Protein AF-A0A4Q3DGF8-F1 (afdb_monomer_lite)

Radius of gyration: 15.37 Å; chains: 1; bounding box: 40×30×40 Å

Structure (mmCIF, N/CA/C/O backbone):
data_AF-A0A4Q3DGF8-F1
#
_entry.id   AF-A0A4Q3DGF8-F1
#
loop_
_atom_site.group_PDB
_atom_site.id
_atom_site.type_symbol
_atom_site.label_atom_id
_atom_site.label_alt_id
_atom_site.label_comp_id
_atom_site.label_asym_id
_atom_site.label_entity_id
_atom_site.label_seq_id
_atom_site.pdbx_PDB_ins_code
_atom_site.Cartn_x
_atom_site.Cartn_y
_atom_site.Cartn_z
_atom_site.occupancy
_atom_site.B_iso_or_equiv
_atom_site.auth_seq_id
_atom_site.auth_comp_id
_atom_site.auth_asym_id
_atom_site.auth_atom_id
_atom_site.pdbx_PDB_model_num
ATOM 1 N N . MET A 1 1 ? 25.294 -10.073 -15.328 1.00 80.44 1 MET A N 1
ATOM 2 C CA . MET A 1 1 ? 25.029 -8.614 -15.398 1.00 80.44 1 MET A CA 1
ATOM 3 C C . MET A 1 1 ? 24.448 -8.166 -16.741 1.00 80.44 1 MET A C 1
ATOM 5 O O . MET A 1 1 ? 23.525 -7.366 -16.717 1.00 80.44 1 MET A O 1
ATOM 9 N N . TYR A 1 2 ? 24.895 -8.701 -17.889 1.00 92.81 2 TYR A N 1
ATOM 10 C CA . TYR A 1 2 ? 24.394 -8.299 -19.219 1.00 92.81 2 TYR A CA 1
ATOM 11 C C . TYR A 1 2 ? 22.862 -8.374 -19.386 1.00 92.81 2 TYR A C 1
ATOM 13 O O . TYR A 1 2 ? 22.256 -7.404 -19.823 1.00 92.81 2 TYR A O 1
ATOM 21 N N . ALA A 1 3 ? 22.220 -9.475 -18.975 1.00 93.81 3 ALA A N 1
ATOM 22 C CA . ALA A 1 3 ? 20.771 -9.650 -19.139 1.00 93.81 3 ALA A CA 1
ATOM 23 C C . ALA A 1 3 ? 19.927 -8.606 -18.378 1.00 93.81 3 ALA A C 1
ATOM 25 O O . ALA A 1 3 ? 18.954 -8.092 -18.921 1.00 93.81 3 ALA A O 1
ATOM 26 N N . ALA A 1 4 ? 20.318 -8.256 -17.147 1.00 91.81 4 ALA A N 1
ATOM 27 C CA . ALA A 1 4 ? 19.620 -7.246 -16.349 1.00 91.81 4 ALA A CA 1
ATOM 28 C C . ALA A 1 4 ? 19.783 -5.839 -16.945 1.00 91.81 4 ALA A C 1
ATOM 30 O O . ALA A 1 4 ? 18.804 -5.107 -17.049 1.00 91.81 4 ALA A O 1
ATOM 31 N N . LEU A 1 5 ? 20.996 -5.490 -17.395 1.00 94.88 5 LEU A N 1
ATOM 32 C CA . LEU A 1 5 ? 21.262 -4.208 -18.052 1.00 94.88 5 LEU A CA 1
ATOM 33 C C . LEU A 1 5 ? 20.492 -4.085 -19.372 1.00 94.88 5 LEU A C 1
ATOM 35 O O . LEU A 1 5 ? 19.851 -3.068 -19.610 1.00 94.88 5 LEU A O 1
ATOM 39 N N . LYS A 1 6 ? 20.508 -5.135 -20.200 1.00 95.31 6 LYS A N 1
ATOM 40 C CA . LYS A 1 6 ? 19.744 -5.180 -21.448 1.00 95.31 6 LYS A CA 1
ATOM 41 C C . LYS A 1 6 ? 18.243 -5.010 -21.186 1.00 95.31 6 LYS A C 1
ATOM 43 O O . LYS A 1 6 ? 17.631 -4.127 -21.771 1.00 95.31 6 LYS A O 1
ATOM 48 N N . SER A 1 7 ? 17.677 -5.784 -20.253 1.00 93.75 7 SER A N 1
ATOM 49 C CA . SER A 1 7 ? 16.253 -5.679 -19.903 1.00 93.75 7 SER A CA 1
ATOM 50 C C . SER A 1 7 ? 15.872 -4.303 -19.366 1.00 93.75 7 SER A C 1
ATOM 52 O O . SER A 1 7 ? 14.754 -3.869 -19.619 1.00 93.75 7 SER A O 1
ATOM 54 N N . TYR A 1 8 ? 16.757 -3.645 -18.615 1.00 92.44 8 TYR A N 1
ATOM 55 C CA . TYR A 1 8 ? 16.521 -2.291 -18.128 1.00 92.44 8 TYR A CA 1
ATOM 56 C C . TYR A 1 8 ? 16.494 -1.288 -19.285 1.00 92.44 8 TYR A C 1
ATOM 58 O O . TYR A 1 8 ? 15.528 -0.552 -19.414 1.00 92.44 8 TYR A O 1
ATOM 66 N N . LEU A 1 9 ? 17.504 -1.309 -20.163 1.00 95.81 9 LEU A N 1
ATOM 67 C CA . LEU A 1 9 ? 17.610 -0.374 -21.291 1.00 95.81 9 LEU A CA 1
ATOM 68 C C . LEU A 1 9 ? 16.493 -0.543 -22.333 1.00 95.81 9 LEU A C 1
ATOM 70 O O . LEU A 1 9 ? 16.113 0.426 -22.980 1.00 95.81 9 LEU A O 1
ATOM 74 N N . GLU A 1 10 ? 15.976 -1.760 -22.508 1.00 96.44 10 GLU A N 1
ATOM 75 C CA . GLU A 1 10 ? 14.866 -2.057 -23.426 1.00 96.44 10 GLU A CA 1
ATOM 76 C C . GLU A 1 10 ? 13.484 -1.773 -22.813 1.00 96.44 10 GLU A C 1
ATOM 78 O O . GLU A 1 10 ? 12.470 -1.869 -23.507 1.00 96.44 10 GLU A O 1
ATOM 83 N N . ARG A 1 11 ? 13.410 -1.456 -21.515 1.00 94.81 11 ARG A N 1
ATOM 84 C CA . ARG A 1 11 ? 12.139 -1.261 -20.819 1.00 94.81 11 ARG A CA 1
ATOM 85 C C . ARG A 1 11 ? 11.537 0.099 -21.143 1.00 94.81 11 ARG A C 1
ATOM 87 O O . ARG A 1 11 ? 12.196 1.132 -21.074 1.00 94.81 11 ARG A O 1
ATOM 94 N N . ASP A 1 12 ? 10.234 0.106 -21.393 1.00 97.38 12 ASP A N 1
ATOM 95 C CA . ASP A 1 12 ? 9.463 1.343 -21.402 1.00 97.38 12 ASP A CA 1
ATOM 96 C C . ASP A 1 12 ? 9.198 1.799 -19.961 1.00 97.38 12 ASP A C 1
ATOM 98 O O . ASP A 1 12 ? 8.234 1.386 -19.312 1.00 97.38 12 ASP A O 1
ATOM 102 N N . HIS A 1 13 ? 10.085 2.650 -19.452 1.00 95.25 13 HIS A N 1
ATOM 103 C CA . HIS A 1 13 ? 9.990 3.178 -18.093 1.00 95.25 13 HIS A CA 1
ATOM 104 C C . HIS A 1 13 ? 8.782 4.097 -17.877 1.00 95.25 13 HIS A C 1
ATOM 106 O O . HIS A 1 13 ? 8.306 4.214 -16.750 1.00 95.25 13 HIS A O 1
ATOM 112 N N . LYS A 1 14 ? 8.264 4.745 -18.931 1.00 96.81 14 LYS A N 1
ATOM 113 C CA . LYS A 1 14 ? 7.062 5.585 -18.810 1.00 96.81 14 LYS A CA 1
ATOM 114 C C . LYS A 1 14 ? 5.837 4.711 -18.603 1.00 96.81 14 LYS A C 1
ATOM 116 O O . LYS A 1 14 ? 5.066 4.951 -17.679 1.00 96.81 14 LYS A O 1
ATOM 121 N N . LYS A 1 15 ? 5.708 3.659 -19.410 1.00 97.38 15 LYS A N 1
ATOM 122 C CA . LYS A 1 15 ? 4.639 2.677 -19.248 1.00 97.38 15 LYS A CA 1
ATOM 123 C C . LYS A 1 15 ? 4.717 1.981 -17.888 1.00 97.38 15 LYS A C 1
ATOM 125 O O . LYS A 1 15 ? 3.703 1.850 -17.215 1.00 97.38 15 LYS A O 1
ATOM 130 N N . GLU A 1 16 ? 5.910 1.577 -17.455 1.00 96.12 16 GLU A N 1
ATOM 131 C CA . GLU A 1 16 ? 6.111 0.962 -16.136 1.00 96.12 16 GLU A CA 1
ATOM 132 C C . GLU A 1 16 ? 5.677 1.899 -14.993 1.00 96.12 16 GLU A C 1
ATOM 134 O O . GLU A 1 16 ? 4.984 1.477 -14.066 1.00 96.12 16 GLU A O 1
ATOM 139 N N . TRP A 1 17 ? 6.011 3.187 -15.091 1.00 97.06 17 TRP A N 1
ATOM 140 C CA . TRP A 1 17 ? 5.563 4.197 -14.137 1.00 97.06 17 TRP A CA 1
ATOM 141 C C . TRP A 1 17 ? 4.035 4.330 -14.095 1.00 97.06 17 TRP A C 1
ATOM 143 O O . TRP A 1 17 ? 3.436 4.321 -13.018 1.00 97.06 17 TRP A O 1
ATOM 153 N N . GLU A 1 18 ? 3.390 4.417 -15.260 1.00 97.88 18 GLU A N 1
ATOM 154 C CA . GLU A 1 18 ? 1.929 4.472 -15.370 1.00 97.88 18 GLU A CA 1
ATOM 155 C C . GLU A 1 18 ? 1.265 3.222 -14.781 1.00 97.88 18 GLU A C 1
ATOM 157 O O . GLU A 1 18 ? 0.270 3.337 -14.063 1.00 97.88 18 GLU A O 1
ATOM 162 N N . GLU A 1 19 ? 1.836 2.037 -15.009 1.00 97.94 19 GLU A N 1
ATOM 163 C CA . GLU A 1 19 ? 1.363 0.792 -14.403 1.00 97.94 19 GLU A CA 1
ATOM 164 C C . GLU A 1 19 ? 1.443 0.846 -12.874 1.00 97.94 19 GLU A C 1
ATOM 166 O O . GLU A 1 19 ? 0.494 0.449 -12.197 1.00 97.94 19 GLU A O 1
ATOM 171 N N . TRP A 1 20 ? 2.531 1.360 -12.296 1.00 98.12 20 TRP A N 1
ATOM 172 C CA . TRP A 1 20 ? 2.637 1.502 -10.842 1.00 98.12 20 TRP A CA 1
ATOM 173 C C . TRP A 1 20 ? 1.592 2.464 -10.269 1.00 98.12 20 TRP A C 1
ATOM 175 O O . TRP A 1 20 ? 0.956 2.144 -9.260 1.00 98.12 20 TRP A O 1
ATOM 185 N N . LEU A 1 21 ? 1.356 3.601 -10.928 1.00 98.06 21 LEU A N 1
ATOM 186 C CA . LEU A 1 21 ? 0.299 4.538 -10.535 1.00 98.06 21 LEU A CA 1
ATOM 187 C C . LEU A 1 21 ? -1.095 3.900 -10.631 1.00 98.06 21 LEU A C 1
ATOM 189 O O . LEU A 1 21 ? -1.926 4.088 -9.741 1.00 98.06 21 LEU A O 1
ATOM 193 N N . GLN A 1 22 ? -1.353 3.105 -11.673 1.00 98.25 22 GLN A N 1
ATOM 194 C CA . GLN A 1 22 ? -2.611 2.368 -11.815 1.00 98.25 22 GLN A CA 1
ATOM 195 C C . GLN A 1 22 ? -2.799 1.339 -10.696 1.00 98.25 22 GLN A C 1
ATOM 197 O O . GLN A 1 22 ? -3.888 1.263 -10.129 1.00 98.25 22 GLN A O 1
ATOM 202 N N . ARG A 1 23 ? -1.750 0.595 -10.319 1.00 98.56 23 ARG A N 1
ATOM 203 C CA . ARG A 1 23 ? -1.796 -0.345 -9.183 1.00 98.56 23 ARG A CA 1
ATOM 204 C C . ARG A 1 23 ? -2.162 0.373 -7.883 1.00 98.56 23 ARG A C 1
ATOM 206 O O . ARG A 1 23 ? -3.064 -0.077 -7.181 1.00 98.56 23 ARG A O 1
ATOM 213 N N . ALA A 1 24 ? -1.510 1.502 -7.589 1.00 98.50 24 ALA A N 1
ATOM 214 C CA . ALA A 1 24 ? -1.804 2.312 -6.406 1.00 98.50 24 ALA A CA 1
ATOM 215 C C . ALA A 1 24 ? -3.263 2.797 -6.402 1.00 98.50 24 ALA A C 1
ATOM 217 O O . ALA A 1 24 ? -3.965 2.633 -5.406 1.00 98.50 24 ALA A O 1
ATOM 218 N N . LYS A 1 25 ? -3.751 3.299 -7.544 1.00 98.38 25 LYS A N 1
ATOM 219 C CA . LYS A 1 25 ? -5.140 3.745 -7.711 1.00 98.38 25 LYS A CA 1
ATOM 220 C C . LYS A 1 25 ? -6.157 2.620 -7.501 1.00 98.38 25 LYS A C 1
ATOM 222 O O . LYS A 1 25 ? -7.166 2.842 -6.838 1.00 98.38 25 LYS A O 1
ATOM 227 N N . LEU A 1 26 ? -5.916 1.432 -8.058 1.00 98.50 26 LEU A N 1
ATOM 228 C CA . LEU A 1 26 ? -6.823 0.284 -7.927 1.00 98.50 26 LEU A CA 1
ATOM 229 C C . LEU A 1 26 ? -6.931 -0.189 -6.477 1.00 98.50 26 LEU A C 1
ATOM 231 O O . LEU A 1 26 ? -8.038 -0.402 -5.984 1.00 98.50 26 LEU A O 1
ATOM 235 N N . ILE A 1 27 ? -5.792 -0.305 -5.786 1.00 98.81 27 ILE A N 1
ATOM 236 C CA . ILE A 1 27 ? -5.768 -0.659 -4.364 1.00 98.81 27 ILE A CA 1
ATOM 237 C C . ILE A 1 27 ? -6.501 0.421 -3.561 1.00 98.81 27 ILE A C 1
ATOM 239 O O . ILE A 1 27 ? -7.430 0.096 -2.824 1.00 98.81 27 ILE A O 1
ATOM 243 N N . GLY A 1 28 ? -6.150 1.696 -3.753 1.00 98.75 28 GLY A N 1
ATOM 244 C CA . GLY A 1 28 ? -6.761 2.821 -3.042 1.00 98.75 28 GLY A CA 1
ATOM 245 C C . GLY A 1 28 ? -8.280 2.864 -3.180 1.00 98.75 28 GLY A C 1
ATOM 246 O O . GLY A 1 28 ? -8.987 2.871 -2.175 1.00 98.75 28 GLY A O 1
ATOM 247 N N . ALA A 1 29 ? -8.790 2.744 -4.409 1.00 98.69 29 ALA A N 1
ATOM 248 C CA . ALA A 1 29 ? -10.226 2.748 -4.684 1.00 98.69 29 ALA A CA 1
ATOM 249 C C . ALA A 1 29 ? -10.987 1.629 -3.951 1.00 98.69 29 ALA A C 1
ATOM 251 O O . ALA A 1 29 ? -12.122 1.832 -3.523 1.00 98.69 29 ALA A O 1
ATOM 252 N N . GLN A 1 30 ? -10.385 0.446 -3.780 1.00 98.62 30 GLN A N 1
ATOM 253 C CA . GLN A 1 30 ? -11.008 -0.625 -2.999 1.00 98.62 30 GLN A CA 1
ATOM 254 C C . GLN A 1 30 ? -10.969 -0.335 -1.496 1.00 98.62 30 GLN A C 1
ATOM 256 O O . GLN A 1 30 ? -11.959 -0.587 -0.803 1.00 98.62 30 GLN A O 1
ATOM 261 N N . LEU A 1 31 ? -9.857 0.193 -0.980 1.00 98.69 31 LEU A N 1
ATOM 262 C CA . LEU A 1 31 ? -9.699 0.478 0.448 1.00 98.69 31 LEU A CA 1
ATOM 263 C C . LEU A 1 31 ? -10.606 1.619 0.919 1.00 98.69 31 LEU A C 1
ATOM 265 O O . LEU A 1 31 ? -11.187 1.522 1.996 1.00 98.69 31 LEU A O 1
ATOM 269 N N . GLU A 1 32 ? -10.818 2.637 0.087 1.00 98.56 32 GLU A N 1
ATOM 270 C CA . GLU A 1 32 ? -11.689 3.789 0.375 1.00 98.56 32 GLU A CA 1
ATOM 271 C C . GLU A 1 32 ? -13.181 3.432 0.475 1.00 98.56 32 GLU A C 1
ATOM 273 O O . GLU A 1 32 ? -13.996 4.244 0.906 1.00 98.56 32 GLU A O 1
ATOM 278 N N . THR A 1 33 ? -13.561 2.192 0.148 1.00 98.25 33 THR A N 1
ATOM 279 C CA . THR A 1 33 ? -14.910 1.679 0.443 1.00 98.25 33 THR A CA 1
ATOM 280 C C . THR A 1 33 ? -15.124 1.349 1.926 1.00 98.25 33 THR A C 1
ATOM 282 O 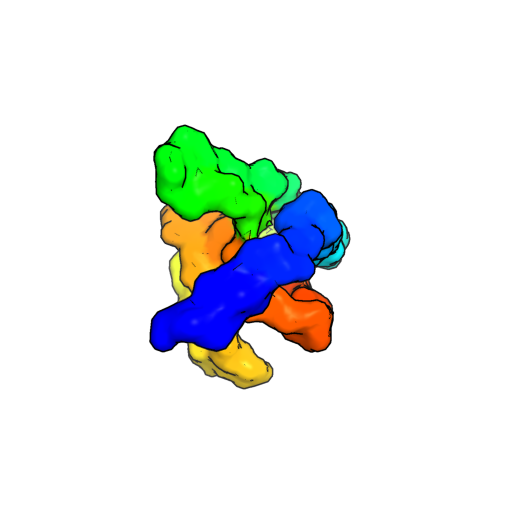O . THR A 1 33 ? -16.260 1.128 2.346 1.00 98.25 33 THR A O 1
ATOM 285 N N . VAL A 1 34 ? -14.056 1.293 2.729 1.00 98.00 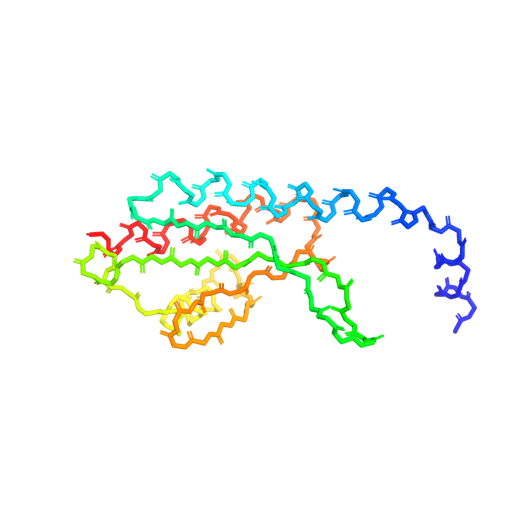34 VAL A N 1
ATOM 286 C CA . VAL A 1 34 ? -14.124 1.124 4.187 1.00 98.00 34 VAL A CA 1
ATOM 287 C C . VAL A 1 34 ? -14.269 2.493 4.848 1.00 98.00 34 VAL A C 1
ATOM 289 O O . VAL A 1 34 ? -13.562 3.442 4.512 1.00 98.00 34 VAL A O 1
ATOM 292 N N . GLN A 1 35 ? -15.184 2.607 5.812 1.00 93.19 35 GLN A N 1
ATOM 293 C CA . GLN A 1 35 ? -15.488 3.887 6.449 1.00 93.19 35 GLN A CA 1
ATOM 294 C C . GLN A 1 35 ? -14.229 4.529 7.059 1.00 93.19 35 GLN A C 1
ATOM 296 O O . GLN A 1 35 ? -13.467 3.879 7.768 1.00 93.19 35 GLN A O 1
ATOM 301 N N . THR A 1 36 ? -14.046 5.831 6.814 1.00 97.94 36 THR A N 1
ATOM 302 C CA . THR A 1 36 ? -12.914 6.673 7.262 1.00 97.94 36 THR A CA 1
ATOM 303 C C . THR A 1 36 ? -11.553 6.402 6.623 1.00 97.94 36 THR A C 1
ATOM 305 O O . THR A 1 36 ? -10.648 7.215 6.821 1.00 97.94 36 THR A O 1
ATOM 308 N N . VAL A 1 37 ? -11.400 5.330 5.840 1.00 98.62 37 VAL A N 1
ATOM 309 C CA . VAL A 1 37 ? -10.144 5.048 5.138 1.00 98.62 37 VAL A CA 1
ATOM 310 C C . VAL A 1 37 ? -9.922 6.081 4.036 1.00 98.62 37 VAL A C 1
ATOM 312 O O . VAL A 1 37 ? -10.817 6.361 3.241 1.00 98.62 37 VAL A O 1
ATOM 315 N N . LYS A 1 38 ? -8.716 6.647 3.996 1.00 98.69 38 LYS A N 1
ATOM 316 C CA . LYS A 1 38 ? -8.235 7.540 2.938 1.00 98.69 38 LYS A CA 1
ATOM 317 C C . LYS A 1 38 ? -6.908 7.031 2.410 1.00 98.69 38 LYS A C 1
ATOM 319 O O . LYS A 1 38 ? -6.084 6.548 3.194 1.00 98.69 38 LYS A O 1
ATOM 324 N N . THR A 1 39 ? -6.694 7.183 1.108 1.00 98.69 39 THR A N 1
ATOM 325 C CA . THR A 1 39 ? -5.436 6.795 0.479 1.00 98.69 39 THR A CA 1
ATOM 326 C C . THR A 1 39 ? -4.794 7.936 -0.293 1.00 98.69 39 THR A C 1
ATOM 328 O O . THR A 1 39 ? -5.470 8.817 -0.817 1.00 98.69 39 THR A O 1
ATOM 331 N N . GLU A 1 40 ? -3.465 7.939 -0.338 1.00 98.31 40 GLU A N 1
ATOM 332 C CA . GLU A 1 40 ? -2.686 8.924 -1.083 1.00 98.31 40 GLU A CA 1
ATOM 333 C C . GLU A 1 40 ? -1.486 8.242 -1.739 1.00 98.31 40 GLU A C 1
ATOM 335 O O . GLU A 1 40 ? -0.799 7.425 -1.123 1.00 98.31 40 GLU A O 1
ATOM 340 N N . THR A 1 41 ? -1.227 8.558 -3.009 1.00 98.00 41 THR A N 1
ATOM 341 C CA . THR A 1 41 ? 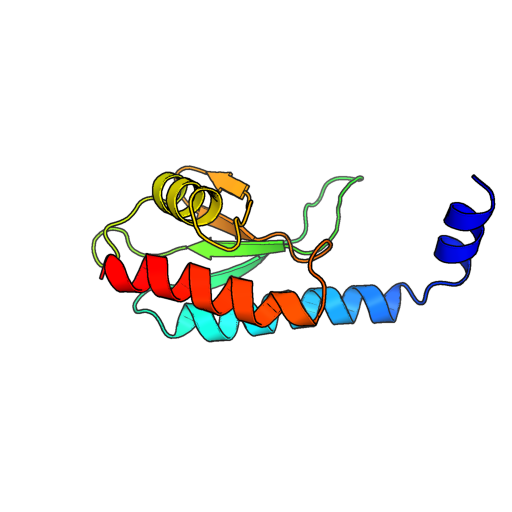-0.001 8.089 -3.663 1.00 98.00 41 THR A CA 1
ATOM 342 C C . THR A 1 41 ? 1.173 8.918 -3.162 1.00 98.00 41 THR A C 1
ATOM 344 O O . THR A 1 41 ? 1.197 10.132 -3.339 1.00 98.00 41 THR A O 1
ATOM 347 N N . HIS A 1 42 ? 2.160 8.253 -2.575 1.00 96.12 42 HIS A N 1
ATOM 348 C CA . HIS A 1 42 ? 3.361 8.874 -2.040 1.00 96.12 42 HIS A CA 1
ATOM 349 C C . HIS A 1 42 ? 4.582 8.514 -2.890 1.00 96.12 42 HIS A C 1
ATOM 351 O O . HIS A 1 42 ? 4.827 7.337 -3.170 1.00 96.12 42 HIS A O 1
ATOM 357 N N . ILE A 1 43 ? 5.355 9.530 -3.272 1.00 95.69 43 ILE A N 1
ATOM 358 C CA . ILE A 1 43 ? 6.643 9.394 -3.958 1.00 95.69 43 ILE A CA 1
ATOM 359 C C . ILE A 1 43 ? 7.715 9.902 -2.994 1.00 95.69 43 ILE A C 1
ATOM 361 O O . ILE A 1 43 ? 7.632 11.042 -2.532 1.00 95.69 43 ILE A O 1
ATOM 365 N N . ASP A 1 44 ? 8.702 9.059 -2.687 1.00 89.44 44 ASP A N 1
ATOM 366 C CA . ASP A 1 44 ? 9.818 9.446 -1.822 1.00 89.44 44 ASP A CA 1
ATOM 367 C C . ASP A 1 44 ? 10.646 10.560 -2.503 1.00 89.44 44 ASP A C 1
ATOM 369 O O . ASP A 1 44 ? 10.992 10.420 -3.681 1.00 89.44 44 ASP A O 1
ATOM 373 N N . PRO A 1 45 ? 10.948 11.679 -1.813 1.00 88.75 45 PRO A N 1
ATOM 374 C CA . PRO A 1 45 ? 11.713 12.790 -2.386 1.00 88.75 45 PRO A CA 1
ATOM 375 C C . PRO A 1 45 ? 13.219 12.501 -2.508 1.00 88.75 45 PRO A C 1
ATOM 377 O O . PRO A 1 45 ? 13.961 13.332 -3.036 1.00 88.75 45 PRO A O 1
ATOM 380 N N . GLY A 1 46 ? 13.698 11.379 -1.969 1.00 84.88 46 GLY A N 1
ATOM 381 C CA . GLY A 1 46 ? 15.101 10.999 -1.969 1.00 84.88 46 GLY A CA 1
ATOM 382 C C . GLY A 1 46 ? 15.661 10.722 -3.370 1.00 84.88 46 GLY A C 1
ATOM 383 O O . GLY A 1 46 ? 14.933 10.381 -4.301 1.00 84.88 46 GLY A O 1
ATOM 384 N N . PRO A 1 47 ? 16.994 10.805 -3.543 1.00 83.50 47 PRO A N 1
ATOM 385 C CA . PRO A 1 47 ? 17.646 10.527 -4.826 1.00 83.50 47 PRO A CA 1
ATOM 386 C C . PRO A 1 47 ? 17.591 9.042 -5.225 1.00 83.50 47 PRO A C 1
ATOM 388 O O . PRO A 1 47 ? 17.950 8.686 -6.346 1.00 83.50 47 PRO A O 1
ATOM 391 N N . ALA A 1 48 ? 17.172 8.170 -4.307 1.00 82.31 48 ALA A N 1
ATOM 392 C CA . ALA A 1 48 ? 16.978 6.745 -4.510 1.00 82.31 48 ALA A CA 1
ATOM 393 C C . ALA A 1 48 ? 15.566 6.363 -4.064 1.00 82.31 48 ALA A C 1
ATOM 395 O O . ALA A 1 48 ? 15.019 6.970 -3.149 1.00 82.31 48 ALA A O 1
ATOM 396 N N . ASN A 1 49 ? 15.004 5.327 -4.686 1.00 83.62 49 ASN A N 1
ATOM 397 C CA . ASN A 1 49 ? 13.652 4.842 -4.404 1.00 83.62 49 ASN A CA 1
ATOM 398 C C . ASN A 1 49 ? 12.530 5.875 -4.625 1.00 83.62 49 ASN A C 1
ATOM 400 O O . ASN A 1 49 ? 11.463 5.754 -4.029 1.00 83.62 49 ASN A O 1
ATOM 404 N N . ALA A 1 50 ? 12.734 6.839 -5.531 1.00 91.19 50 ALA A N 1
ATOM 405 C CA . ALA A 1 50 ? 11.721 7.801 -5.974 1.00 91.19 50 ALA A CA 1
ATOM 406 C C . ALA A 1 50 ? 10.654 7.148 -6.883 1.00 91.19 50 ALA A C 1
ATOM 408 O O . ALA A 1 50 ? 10.406 7.583 -8.006 1.00 91.19 50 ALA A O 1
ATOM 409 N N . PHE A 1 51 ? 10.055 6.053 -6.420 1.00 92.44 51 PHE A N 1
ATOM 410 C CA . PHE A 1 51 ? 8.960 5.338 -7.066 1.00 92.44 51 PHE A CA 1
ATOM 411 C C . PHE A 1 51 ? 7.686 5.447 -6.220 1.00 92.44 51 PHE A C 1
ATOM 413 O O . PHE A 1 51 ? 7.760 5.695 -5.014 1.00 92.44 51 PHE A O 1
ATOM 420 N N . PRO A 1 52 ? 6.499 5.283 -6.825 1.00 96.31 52 PRO A N 1
ATOM 421 C CA . PRO A 1 52 ? 5.246 5.435 -6.106 1.00 96.31 52 PRO A CA 1
ATOM 422 C C . PRO A 1 52 ? 5.018 4.305 -5.094 1.00 96.31 52 PRO A C 1
ATOM 424 O O . PRO A 1 52 ? 5.355 3.137 -5.305 1.00 96.31 52 PRO A O 1
ATOM 427 N N . SER A 1 53 ? 4.362 4.676 -4.006 1.00 97.06 53 SER A N 1
ATOM 428 C CA . SER A 1 53 ? 3.771 3.810 -2.990 1.00 97.06 53 SER A CA 1
ATOM 429 C C . SER A 1 53 ? 2.389 4.353 -2.621 1.00 97.06 53 SER A C 1
ATOM 431 O O . SER A 1 53 ? 2.041 5.469 -3.008 1.00 97.06 53 SER A O 1
ATOM 433 N N . LEU A 1 54 ? 1.583 3.576 -1.902 1.00 98.56 54 LEU A N 1
ATOM 434 C CA . LEU A 1 54 ? 0.265 4.010 -1.444 1.00 98.56 54 LEU A CA 1
ATOM 435 C C . LEU A 1 54 ? 0.251 4.136 0.078 1.00 98.56 54 LEU A C 1
ATOM 437 O O . LEU A 1 54 ? 0.345 3.131 0.782 1.00 98.56 54 LEU A O 1
ATOM 441 N N . ASP A 1 55 ? 0.101 5.356 0.577 1.00 98.56 55 ASP A N 1
ATOM 442 C CA . ASP A 1 55 ? -0.181 5.610 1.983 1.00 98.56 55 ASP A CA 1
ATOM 443 C C . ASP A 1 55 ? -1.670 5.401 2.265 1.00 98.56 55 ASP A C 1
ATOM 445 O O . ASP A 1 55 ? -2.533 5.829 1.500 1.00 98.56 55 ASP A O 1
ATOM 449 N N . VAL A 1 56 ? -1.969 4.744 3.382 1.00 98.75 56 VAL A N 1
ATOM 450 C CA . VAL A 1 56 ? -3.325 4.429 3.834 1.00 98.75 56 VAL A CA 1
ATOM 451 C C . VAL A 1 56 ? -3.464 4.862 5.288 1.00 98.75 56 VAL A C 1
ATOM 453 O O . VAL A 1 56 ? -2.687 4.443 6.154 1.00 98.75 56 VAL A O 1
ATOM 456 N N . VAL A 1 57 ? -4.468 5.694 5.556 1.00 98.69 57 VAL A N 1
ATOM 457 C CA . VAL A 1 57 ? -4.785 6.228 6.887 1.00 98.69 57 VAL A CA 1
ATOM 458 C C . VAL A 1 57 ? -6.268 6.065 7.189 1.00 98.69 57 VAL A C 1
ATOM 460 O O . VAL A 1 57 ? -7.095 6.045 6.279 1.00 98.69 57 VAL A O 1
ATOM 463 N N . TRP A 1 58 ? -6.613 5.951 8.468 1.00 98.50 58 TRP A N 1
ATOM 464 C CA . TRP A 1 58 ? -7.994 5.824 8.932 1.00 98.50 58 TRP A CA 1
ATOM 465 C C . TRP A 1 58 ? -8.160 6.379 10.345 1.00 98.50 58 TRP A C 1
ATOM 467 O O . TRP A 1 58 ? -7.181 6.633 11.049 1.00 98.50 58 TRP A O 1
ATOM 477 N N . ASP A 1 59 ? -9.409 6.579 10.761 1.00 98.00 59 ASP A N 1
ATOM 478 C CA . ASP A 1 59 ? -9.740 7.003 12.119 1.00 98.00 59 ASP A CA 1
ATOM 479 C C . ASP A 1 59 ? -9.759 5.788 13.060 1.00 98.00 59 ASP A C 1
ATOM 481 O O . ASP A 1 59 ? -10.620 4.915 12.947 1.00 98.00 59 ASP A O 1
ATOM 485 N N . PHE A 1 60 ? -8.837 5.740 14.025 1.00 96.56 60 PHE A N 1
ATOM 486 C CA . PHE A 1 60 ? -8.728 4.632 14.986 1.00 96.56 60 PHE A CA 1
ATOM 487 C C . PHE A 1 60 ? -9.924 4.509 15.941 1.00 96.56 60 PHE A C 1
ATOM 489 O O . PHE A 1 60 ? -10.102 3.465 16.566 1.00 96.56 60 PHE A O 1
ATOM 496 N N . SER A 1 61 ? -10.763 5.543 16.059 1.00 96.69 61 SER A N 1
ATOM 497 C CA . SER A 1 61 ? -12.019 5.453 16.811 1.00 96.69 61 SER A CA 1
ATOM 498 C C . SER A 1 61 ? -13.106 4.678 16.056 1.00 96.69 61 SER A C 1
ATOM 500 O O . SER A 1 61 ? -14.029 4.151 16.685 1.00 96.69 61 SER A O 1
ATOM 502 N N . LYS A 1 62 ? -12.994 4.601 14.722 1.00 97.62 62 LYS A N 1
ATOM 503 C CA . LYS A 1 62 ? -13.938 3.920 13.823 1.00 97.62 62 LYS A CA 1
ATOM 504 C C . LYS A 1 62 ? -13.417 2.585 13.318 1.00 97.62 62 LYS A C 1
ATOM 506 O O . LYS A 1 62 ? -14.199 1.662 13.205 1.00 97.62 62 LYS A O 1
ATOM 511 N N . VAL A 1 63 ? -12.123 2.484 13.039 1.00 97.88 63 VAL A N 1
ATOM 512 C CA . VAL A 1 63 ? -11.460 1.252 12.601 1.00 97.88 63 VAL A CA 1
ATOM 513 C C . VAL A 1 63 ? -10.378 0.931 13.633 1.00 97.88 63 VAL A C 1
ATOM 515 O O . VAL A 1 63 ? -9.280 1.489 13.614 1.00 97.88 63 VAL A O 1
ATOM 518 N N . LYS A 1 64 ? -10.728 0.078 14.598 1.00 97.44 64 LYS A N 1
ATOM 519 C CA . LYS A 1 64 ? -10.022 -0.158 15.871 1.00 97.44 64 LYS A CA 1
ATOM 520 C C . LYS A 1 64 ? -8.846 -1.127 15.736 1.00 97.44 64 LYS A C 1
ATOM 522 O O . LYS A 1 64 ? -8.704 -2.064 16.518 1.00 97.44 64 LYS A O 1
ATOM 527 N N . ILE A 1 65 ? -8.001 -0.894 14.741 1.00 97.88 65 ILE A N 1
ATOM 528 C CA . ILE A 1 65 ? -6.759 -1.635 14.519 1.00 97.88 65 ILE A CA 1
ATOM 529 C C . ILE A 1 65 ? -5.639 -0.656 14.188 1.00 97.88 65 ILE A C 1
ATOM 531 O O . ILE A 1 65 ? -5.840 0.307 13.442 1.00 97.88 65 ILE A O 1
ATOM 535 N N . LYS A 1 66 ? -4.451 -0.883 14.749 1.00 97.94 66 LYS A N 1
ATOM 536 C CA . LYS A 1 66 ? -3.260 -0.083 14.453 1.00 97.94 66 LYS A CA 1
ATOM 537 C C . LYS A 1 66 ? -2.564 -0.596 13.189 1.00 97.94 66 LYS A C 1
ATOM 539 O O . LYS A 1 66 ? -2.600 -1.797 12.914 1.00 97.94 66 LYS A O 1
ATOM 544 N N . PRO A 1 67 ? -1.824 0.254 12.456 1.00 98.31 67 PRO A N 1
ATOM 545 C CA . PRO A 1 67 ? -1.099 -0.181 11.262 1.00 98.31 67 PRO A CA 1
ATOM 546 C C . PRO A 1 67 ? -0.145 -1.362 11.499 1.00 98.31 67 PRO A C 1
ATOM 548 O O . PRO A 1 67 ? -0.057 -2.255 10.663 1.00 98.31 67 PRO A O 1
ATOM 551 N N . GLN A 1 68 ? 0.524 -1.423 12.654 1.00 98.00 68 GLN A N 1
ATOM 552 C CA . GLN A 1 68 ? 1.410 -2.541 13.008 1.00 98.00 68 GLN A CA 1
ATOM 553 C C . GLN A 1 68 ? 0.667 -3.884 13.127 1.00 98.00 68 GLN A C 1
ATOM 555 O O . GLN A 1 68 ? 1.196 -4.925 12.740 1.00 98.00 68 GLN A O 1
ATOM 560 N N . GLU A 1 69 ? -0.570 -3.864 13.623 1.00 98.19 69 GLU A N 1
ATOM 561 C CA . GLU A 1 69 ? -1.413 -5.057 13.743 1.00 98.19 69 GLU A CA 1
ATOM 562 C C . GLU A 1 69 ? -1.913 -5.508 12.368 1.00 98.19 69 GLU A C 1
ATOM 564 O O . GLU A 1 69 ? -1.912 -6.704 12.075 1.00 98.19 69 GLU A O 1
ATOM 569 N N . VAL A 1 70 ? -2.238 -4.555 11.483 1.00 98.44 70 VAL A N 1
ATOM 570 C CA . VAL A 1 70 ? -2.532 -4.847 10.072 1.00 98.44 70 VAL A CA 1
ATOM 571 C C . VAL A 1 70 ? -1.332 -5.531 9.413 1.00 98.44 70 VAL A C 1
ATOM 573 O O . VAL A 1 70 ? -1.488 -6.592 8.816 1.00 98.44 70 VAL A O 1
ATOM 576 N N . LEU A 1 71 ? -0.119 -4.988 9.569 1.00 98.56 71 LEU A N 1
ATOM 577 C CA . LEU A 1 71 ? 1.106 -5.584 9.022 1.00 98.56 71 LEU A CA 1
ATOM 578 C C . LEU A 1 71 ? 1.333 -7.018 9.518 1.00 98.56 71 LEU A C 1
ATOM 580 O O . LEU A 1 71 ? 1.664 -7.901 8.724 1.00 98.56 71 LEU A O 1
ATOM 584 N N . ALA A 1 72 ? 1.122 -7.272 10.811 1.00 98.44 72 ALA A N 1
ATOM 585 C CA . ALA A 1 72 ? 1.223 -8.613 11.375 1.00 98.44 72 ALA A CA 1
ATOM 586 C C . ALA A 1 72 ? 0.164 -9.565 10.790 1.00 98.44 72 ALA A C 1
ATOM 588 O O . ALA A 1 72 ? 0.493 -10.687 10.398 1.00 98.44 72 ALA A O 1
ATOM 589 N N . ALA A 1 73 ? -1.090 -9.117 10.671 1.00 98.38 73 ALA A N 1
ATOM 590 C CA . ALA A 1 73 ? -2.184 -9.905 10.103 1.00 98.38 73 ALA A CA 1
ATOM 591 C C . ALA A 1 73 ? -1.973 -10.239 8.615 1.00 98.38 73 ALA A C 1
ATOM 593 O O . ALA A 1 73 ? -2.301 -11.341 8.171 1.00 98.38 73 ALA A O 1
ATOM 594 N N . LEU A 1 74 ? -1.400 -9.308 7.845 1.00 98.50 74 LEU A N 1
ATOM 595 C CA . LEU A 1 74 ? -1.023 -9.516 6.446 1.00 98.50 74 LEU A CA 1
ATOM 596 C C . LEU A 1 74 ? 0.124 -10.524 6.316 1.00 98.50 74 LEU A C 1
ATOM 598 O O . LEU A 1 74 ? 0.038 -11.459 5.518 1.00 98.50 74 LEU A O 1
ATOM 602 N N . LYS A 1 75 ? 1.168 -10.382 7.141 1.00 98.50 75 LYS A N 1
ATOM 603 C CA . LYS A 1 75 ? 2.335 -11.271 7.124 1.00 98.50 75 LYS A CA 1
ATOM 604 C C . LYS A 1 75 ? 1.972 -12.703 7.517 1.00 98.50 75 LYS A C 1
ATOM 606 O O . LYS A 1 75 ? 2.476 -13.643 6.908 1.00 98.50 75 LYS A O 1
ATOM 611 N N . ASN A 1 76 ? 1.089 -12.870 8.497 1.00 98.19 76 ASN A N 1
ATOM 612 C CA . ASN A 1 76 ? 0.647 -14.180 8.983 1.00 98.19 76 ASN A CA 1
ATOM 613 C C . ASN A 1 76 ? -0.515 -14.773 8.163 1.00 98.19 76 ASN A C 1
ATOM 615 O O . ASN A 1 76 ? -0.979 -15.873 8.458 1.00 98.19 76 ASN A O 1
ATOM 619 N N . GLY A 1 77 ? -1.012 -14.046 7.159 1.00 96.56 77 GLY A N 1
ATOM 620 C CA . GLY A 1 77 ? -2.074 -14.499 6.269 1.00 96.56 77 GLY A CA 1
ATOM 621 C C . GLY A 1 77 ? -1.600 -15.498 5.211 1.00 96.56 77 GLY A C 1
ATOM 622 O O . GLY A 1 77 ? -0.412 -15.777 5.058 1.00 96.56 77 GLY A O 1
ATOM 623 N N . THR A 1 78 ? -2.555 -16.032 4.447 1.00 95.12 78 THR A N 1
ATOM 624 C CA . THR A 1 78 ? -2.294 -16.850 3.255 1.00 95.12 78 THR A CA 1
ATOM 625 C C . THR A 1 78 ? -3.064 -16.262 2.064 1.00 95.12 78 THR A C 1
ATOM 627 O O . THR A 1 78 ? -4.294 -16.284 2.089 1.00 95.12 78 THR A O 1
ATOM 630 N N . PRO A 1 79 ? -2.383 -15.730 1.031 1.00 96.00 79 PRO A N 1
ATOM 631 C CA . PRO A 1 79 ? -0.928 -15.594 0.935 1.00 96.00 79 PRO A CA 1
ATOM 632 C C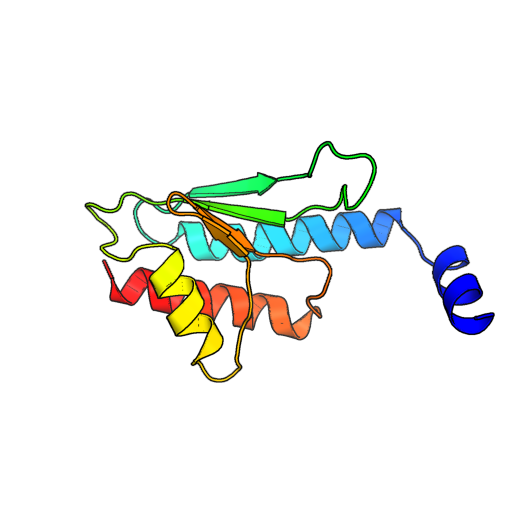 . PRO A 1 79 ? -0.359 -14.613 1.972 1.00 96.00 79 PRO A C 1
ATOM 634 O O . PRO A 1 79 ? -1.051 -13.702 2.425 1.00 96.00 79 PRO A O 1
ATOM 637 N N . SER A 1 80 ? 0.913 -14.807 2.327 1.00 98.00 80 SER A N 1
ATOM 638 C CA . SER A 1 80 ? 1.650 -13.869 3.177 1.00 98.00 80 SER A CA 1
ATOM 639 C C . SER A 1 80 ? 1.951 -12.597 2.389 1.00 98.00 80 SER A C 1
ATOM 641 O O . SER A 1 80 ? 2.482 -12.662 1.277 1.00 98.00 80 SER A O 1
ATOM 643 N N . ILE A 1 81 ? 1.604 -11.443 2.959 1.00 98.56 81 ILE A N 1
ATOM 644 C CA . ILE A 1 81 ? 1.831 -10.126 2.360 1.00 98.56 81 ILE A CA 1
ATOM 645 C C . ILE A 1 81 ? 2.709 -9.310 3.305 1.00 98.56 81 ILE A C 1
ATOM 647 O O . ILE A 1 81 ? 2.389 -9.137 4.479 1.00 98.56 81 ILE A O 1
ATOM 651 N N . VAL A 1 82 ? 3.813 -8.784 2.776 1.00 98.00 82 VAL A N 1
ATOM 652 C CA . VAL A 1 82 ? 4.709 -7.877 3.499 1.00 98.00 82 VAL A CA 1
ATOM 653 C C . VAL A 1 82 ? 4.538 -6.474 2.933 1.00 98.00 82 VAL A C 1
ATOM 655 O O . VAL A 1 82 ? 4.633 -6.268 1.725 1.00 98.00 82 VAL A O 1
ATOM 658 N N . ALA A 1 83 ? 4.281 -5.520 3.820 1.00 97.38 83 ALA A N 1
ATOM 659 C CA . ALA A 1 83 ? 4.145 -4.102 3.516 1.00 97.38 83 ALA A CA 1
ATOM 660 C C . ALA A 1 83 ? 4.919 -3.277 4.557 1.00 97.38 83 ALA A C 1
ATOM 662 O O . ALA A 1 83 ? 5.521 -3.837 5.477 1.00 97.38 83 ALA A O 1
ATOM 663 N N . ASN A 1 84 ? 4.902 -1.954 4.408 1.00 96.00 84 ASN A N 1
ATOM 664 C CA . ASN A 1 84 ? 5.553 -1.019 5.318 1.00 96.00 84 ASN A CA 1
ATOM 665 C C . ASN A 1 84 ? 4.511 -0.203 6.089 1.00 96.00 84 ASN A C 1
ATOM 667 O O . ASN A 1 84 ? 3.319 -0.223 5.790 1.00 96.00 84 ASN A O 1
ATOM 671 N N . GLY A 1 85 ? 4.951 0.538 7.097 1.00 95.44 85 GLY A N 1
ATOM 672 C CA . GLY A 1 85 ? 4.082 1.426 7.855 1.00 95.44 85 GLY A CA 1
ATOM 673 C C . GLY A 1 85 ? 4.772 1.981 9.088 1.00 95.44 85 GLY A C 1
ATOM 674 O O . GLY A 1 85 ? 5.906 1.629 9.405 1.00 95.44 85 GLY A O 1
ATOM 675 N N . ASN A 1 86 ? 4.066 2.860 9.782 1.00 95.38 86 ASN A N 1
ATOM 676 C CA . ASN A 1 86 ? 4.443 3.382 11.089 1.00 95.38 86 ASN A CA 1
ATOM 677 C C . ASN A 1 86 ? 3.195 3.465 11.978 1.00 95.38 86 ASN A C 1
ATOM 679 O O . ASN A 1 86 ? 2.127 2.990 11.603 1.00 95.38 86 ASN A O 1
ATOM 683 N N . ASP A 1 87 ? 3.298 4.101 13.141 1.00 93.88 87 ASP A N 1
ATOM 684 C CA . ASP A 1 87 ? 2.193 4.157 14.108 1.00 93.88 87 ASP A CA 1
ATOM 685 C C . ASP A 1 87 ? 0.953 4.921 13.615 1.00 93.88 87 ASP A C 1
ATOM 687 O O . ASP A 1 87 ? -0.107 4.840 14.233 1.00 93.88 87 ASP A O 1
ATOM 691 N N . LYS A 1 88 ? 1.072 5.672 12.514 1.00 95.81 88 LYS A N 1
ATOM 692 C CA . LYS A 1 88 ? 0.020 6.544 11.977 1.00 95.81 88 LYS A CA 1
ATOM 693 C C . LYS A 1 88 ? -0.544 6.076 10.641 1.00 95.81 88 LYS A C 1
ATOM 695 O O . LYS A 1 88 ? -1.693 6.384 10.344 1.00 95.81 88 LYS A O 1
ATOM 700 N N . LYS A 1 89 ? 0.253 5.389 9.819 1.00 97.31 89 LYS A N 1
ATOM 701 C CA . LYS A 1 89 ? -0.134 5.007 8.457 1.00 97.31 89 LYS A CA 1
ATOM 702 C C . LYS A 1 89 ? 0.414 3.647 8.055 1.00 97.31 89 LYS A C 1
ATOM 704 O O . LYS A 1 89 ? 1.510 3.258 8.462 1.00 97.31 89 LYS A O 1
ATOM 709 N N . LEU A 1 90 ? -0.333 2.966 7.199 1.00 98.44 90 LEU A N 1
ATOM 710 C CA . LEU A 1 90 ? 0.152 1.836 6.414 1.00 98.44 90 LEU A CA 1
ATOM 711 C C . LEU A 1 90 ? 0.712 2.373 5.087 1.00 98.44 90 LEU A C 1
ATOM 713 O O . LEU A 1 90 ? 0.155 3.309 4.525 1.00 98.44 90 LEU A O 1
ATOM 717 N N . ASN A 1 91 ? 1.799 1.791 4.585 1.00 98.00 91 ASN A N 1
ATOM 718 C CA . ASN A 1 91 ? 2.376 2.105 3.281 1.00 98.00 91 ASN A CA 1
ATOM 719 C C . ASN A 1 91 ? 2.500 0.821 2.444 1.00 98.00 91 ASN A C 1
ATOM 721 O O . ASN A 1 91 ? 3.180 -0.136 2.825 1.00 98.00 91 ASN A O 1
ATOM 725 N N . ILE A 1 92 ? 1.825 0.795 1.299 1.00 98.31 92 ILE A N 1
ATOM 726 C CA . ILE A 1 92 ? 1.774 -0.353 0.395 1.00 98.31 92 ILE A CA 1
ATOM 727 C C . ILE A 1 92 ? 2.695 -0.079 -0.796 1.00 98.31 92 ILE A C 1
ATOM 729 O O . ILE A 1 92 ? 2.451 0.823 -1.600 1.00 98.31 92 ILE A O 1
ATOM 733 N N . GLY A 1 93 ? 3.753 -0.879 -0.927 1.00 97.25 93 GLY A N 1
ATOM 734 C CA . GLY A 1 93 ? 4.637 -0.844 -2.090 1.00 97.25 93 GLY A CA 1
ATOM 735 C C . GLY A 1 93 ? 3.991 -1.517 -3.304 1.00 97.25 93 GLY A C 1
ATOM 736 O O . GLY A 1 93 ? 3.517 -2.647 -3.206 1.00 97.25 93 GLY A O 1
ATOM 737 N N . VAL A 1 94 ? 3.997 -0.845 -4.458 1.00 97.31 94 VAL A N 1
ATOM 738 C CA . VAL A 1 94 ? 3.319 -1.326 -5.684 1.00 97.31 94 VAL A CA 1
ATOM 739 C C . VAL A 1 94 ? 4.272 -1.809 -6.782 1.00 97.31 94 VAL A C 1
ATOM 741 O O . VAL A 1 94 ? 3.858 -2.497 -7.719 1.00 97.31 94 VAL A O 1
ATOM 744 N N . VAL A 1 95 ? 5.560 -1.481 -6.654 1.00 95.94 95 VAL A N 1
ATOM 745 C CA . VAL A 1 95 ? 6.600 -1.755 -7.660 1.00 95.94 95 VAL A CA 1
ATOM 746 C C . VAL A 1 95 ? 6.850 -3.254 -7.835 1.00 95.94 95 VAL A C 1
ATOM 748 O O . VAL A 1 95 ? 6.974 -3.735 -8.959 1.00 95.94 95 VAL A O 1
ATOM 751 N N . LEU A 1 96 ? 6.872 -4.004 -6.729 1.00 95.44 96 LEU A N 1
ATOM 752 C CA . LEU A 1 96 ? 7.161 -5.445 -6.722 1.00 95.44 96 LEU A CA 1
ATOM 753 C C . LEU A 1 96 ? 5.920 -6.326 -6.922 1.00 95.44 96 LEU A C 1
ATOM 755 O O . LEU A 1 96 ? 6.044 -7.549 -6.974 1.00 95.44 96 LEU A O 1
ATOM 759 N N . LEU A 1 97 ? 4.731 -5.729 -7.028 1.00 97.06 97 LEU A N 1
ATOM 760 C CA . LEU A 1 97 ? 3.506 -6.481 -7.273 1.00 97.06 97 LEU A CA 1
ATOM 761 C C . LEU A 1 97 ? 3.435 -6.913 -8.733 1.00 97.06 97 LEU A C 1
ATOM 763 O O . LEU A 1 97 ? 3.629 -6.108 -9.645 1.00 97.06 97 LEU A O 1
ATOM 767 N N . ARG A 1 98 ? 3.085 -8.174 -8.963 1.00 96.69 98 ARG A N 1
ATOM 768 C CA . ARG A 1 98 ? 2.627 -8.606 -10.282 1.00 96.69 98 ARG A CA 1
ATOM 769 C C . ARG A 1 98 ? 1.180 -8.159 -10.520 1.00 96.69 98 ARG A C 1
ATOM 771 O O . ARG A 1 98 ? 0.440 -7.988 -9.547 1.00 96.69 98 ARG A O 1
ATOM 778 N N . PRO A 1 99 ? 0.740 -8.028 -11.784 1.00 96.19 99 PRO A N 1
ATOM 779 C CA . PRO A 1 99 ? -0.638 -7.652 -12.100 1.00 96.19 99 PRO A CA 1
ATOM 780 C C . PRO A 1 99 ? -1.697 -8.534 -11.417 1.00 96.19 99 PRO A C 1
ATOM 782 O O . PRO A 1 99 ? -2.673 -8.011 -10.891 1.00 96.19 99 PRO A O 1
ATOM 785 N N . ASP A 1 100 ? -1.468 -9.849 -11.332 1.00 96.69 100 ASP A N 1
ATOM 786 C CA . ASP A 1 100 ? -2.367 -10.821 -10.687 1.00 96.69 100 ASP A CA 1
ATOM 787 C C . ASP A 1 100 ? -2.445 -10.685 -9.155 1.00 96.69 100 ASP A C 1
ATOM 789 O O . ASP A 1 100 ? -3.344 -11.236 -8.524 1.00 96.69 100 ASP A O 1
ATOM 793 N N . GLN A 1 101 ? -1.513 -9.957 -8.536 1.00 98.19 101 GLN A N 1
ATOM 794 C CA . GLN A 1 101 ? -1.434 -9.804 -7.080 1.00 98.19 101 GLN A CA 1
ATOM 795 C C . GLN A 1 101 ? -2.110 -8.530 -6.568 1.00 98.19 101 GLN A C 1
ATOM 797 O O . GLN A 1 101 ? -2.359 -8.423 -5.368 1.00 98.19 101 GLN A O 1
ATOM 802 N N . VAL A 1 102 ? -2.409 -7.569 -7.446 1.00 98.31 102 VAL A N 1
ATOM 803 C CA . VAL A 1 102 ? -2.956 -6.254 -7.066 1.00 98.31 102 VAL A CA 1
ATOM 804 C C . VAL A 1 102 ? -4.289 -6.413 -6.337 1.00 98.31 102 VAL A C 1
ATOM 806 O O . VAL A 1 102 ? -4.445 -5.917 -5.221 1.00 98.31 102 VAL A O 1
ATOM 809 N N . ASP A 1 103 ? -5.213 -7.179 -6.920 1.00 98.19 103 ASP A N 1
ATOM 810 C CA . ASP A 1 103 ? -6.526 -7.436 -6.321 1.00 98.19 103 ASP A CA 1
ATOM 811 C C . ASP A 1 103 ? -6.434 -8.274 -5.045 1.00 98.19 103 ASP A C 1
ATOM 813 O O . ASP A 1 103 ? -7.190 -8.053 -4.101 1.00 98.19 103 ASP A O 1
ATOM 817 N N . VAL A 1 104 ? -5.483 -9.209 -4.978 1.00 98.38 104 VAL A N 1
ATOM 818 C CA . VAL A 1 104 ? -5.254 -10.022 -3.775 1.00 98.38 104 VAL A CA 1
ATOM 819 C C . VAL A 1 104 ? -4.829 -9.135 -2.606 1.00 98.38 104 VAL A C 1
ATOM 821 O O . VAL A 1 104 ? -5.370 -9.267 -1.507 1.00 98.38 104 VAL A O 1
ATOM 824 N N . VAL A 1 105 ? -3.898 -8.205 -2.841 1.00 98.62 105 VAL A N 1
ATOM 825 C CA . VAL A 1 105 ? -3.447 -7.246 -1.824 1.00 98.62 105 VAL A CA 1
ATOM 826 C C . VAL A 1 105 ? -4.588 -6.321 -1.414 1.00 98.62 105 VAL A C 1
ATOM 828 O O . VAL A 1 105 ? -4.861 -6.197 -0.221 1.00 98.62 105 VAL A O 1
ATOM 831 N N . ALA A 1 106 ? -5.288 -5.721 -2.380 1.00 98.56 106 ALA A N 1
ATOM 832 C CA . ALA A 1 106 ? -6.396 -4.808 -2.109 1.00 98.56 106 ALA A CA 1
ATOM 833 C C . ALA A 1 106 ? -7.496 -5.475 -1.269 1.00 98.56 106 ALA A C 1
ATOM 835 O O . ALA A 1 106 ? -7.882 -4.958 -0.217 1.00 98.56 106 ALA A O 1
ATOM 836 N N . LYS A 1 107 ? -7.928 -6.674 -1.677 1.00 98.44 107 LYS A N 1
ATOM 837 C CA . LYS A 1 107 ? -8.934 -7.464 -0.966 1.00 98.44 107 LYS A CA 1
ATOM 838 C C . LYS A 1 107 ? -8.478 -7.813 0.446 1.00 98.44 107 LYS A C 1
ATOM 840 O O . LYS A 1 107 ? -9.239 -7.618 1.389 1.00 98.44 107 LYS A O 1
ATOM 845 N N . ARG A 1 108 ? -7.243 -8.291 0.618 1.00 98.44 108 ARG A N 1
ATOM 846 C CA . ARG A 1 108 ? -6.771 -8.741 1.931 1.00 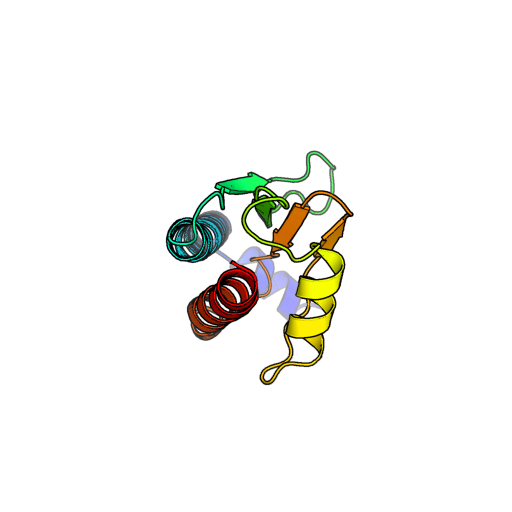98.44 108 ARG A CA 1
ATOM 847 C C . ARG A 1 108 ? -6.609 -7.588 2.919 1.00 98.44 108 ARG A C 1
ATOM 849 O O . ARG A 1 108 ? -6.992 -7.727 4.078 1.00 98.44 108 ARG A O 1
ATOM 856 N N . VAL A 1 109 ? -6.078 -6.450 2.473 1.00 98.50 109 VAL A N 1
ATOM 857 C CA . VAL A 1 109 ? -5.973 -5.248 3.316 1.00 98.50 109 VAL A CA 1
ATOM 858 C C . VAL A 1 109 ? -7.367 -4.754 3.698 1.00 98.50 109 VAL A C 1
ATOM 860 O O . VAL A 1 109 ? -7.619 -4.491 4.873 1.00 98.50 109 VAL A O 1
ATOM 863 N N . LYS A 1 110 ? -8.297 -4.707 2.736 1.00 98.56 110 LYS A N 1
ATOM 864 C CA . LYS A 1 110 ? -9.694 -4.348 2.992 1.00 98.56 110 LYS A CA 1
ATOM 865 C C . LYS A 1 110 ? -10.338 -5.257 4.036 1.00 98.56 110 LYS A C 1
ATOM 867 O O . LYS A 1 110 ? -10.926 -4.745 4.978 1.00 98.56 110 LYS A O 1
ATOM 872 N N . GLU A 1 111 ? -10.215 -6.575 3.896 1.00 98.25 111 GLU A N 1
ATOM 873 C CA . GLU A 1 111 ? -10.769 -7.546 4.849 1.00 98.25 111 GLU A CA 1
ATOM 874 C C . GLU A 1 111 ? -10.274 -7.295 6.277 1.00 98.25 111 GLU A C 1
ATOM 876 O O . GLU A 1 111 ? -11.080 -7.255 7.204 1.00 98.25 111 GLU A O 1
ATOM 881 N N . VAL A 1 112 ? -8.964 -7.091 6.455 1.00 98.25 112 VAL A N 1
ATOM 882 C CA . VAL A 1 112 ? -8.369 -6.839 7.777 1.00 98.25 112 VAL A CA 1
ATOM 883 C C . VAL A 1 112 ? -8.898 -5.537 8.381 1.00 98.25 112 VAL A C 1
ATOM 885 O O . VAL A 1 112 ? -9.248 -5.510 9.558 1.00 98.25 112 VAL A O 1
ATOM 888 N N . LEU A 1 113 ? -9.007 -4.469 7.585 1.00 98.25 113 LEU A N 1
ATOM 889 C CA . LEU A 1 113 ? -9.578 -3.200 8.049 1.00 98.25 113 LEU A CA 1
ATOM 890 C C . LEU A 1 113 ? -11.072 -3.338 8.383 1.00 98.25 113 LEU A C 1
ATOM 892 O O . LEU A 1 113 ? -11.521 -2.826 9.403 1.00 98.25 113 LEU A O 1
ATOM 896 N N . GLN A 1 114 ? -11.840 -4.063 7.565 1.00 97.94 114 GLN A N 1
ATOM 897 C CA . GLN A 1 114 ? -13.278 -4.272 7.766 1.00 97.94 114 GLN A CA 1
ATOM 898 C C . GLN A 1 114 ? -13.601 -5.093 9.015 1.00 97.94 114 GLN A C 1
ATOM 900 O O . GLN A 1 114 ? -14.621 -4.847 9.649 1.00 97.94 114 GLN A O 1
ATOM 905 N N . GLN A 1 115 ? -12.743 -6.043 9.389 1.00 97.44 115 GLN A N 1
ATOM 906 C CA . GLN A 1 115 ? -12.900 -6.824 10.620 1.00 97.44 115 GLN A CA 1
ATOM 907 C C . GLN A 1 115 ? -12.734 -5.988 11.897 1.00 97.44 115 GLN A C 1
ATOM 909 O O . GLN A 1 115 ? -13.103 -6.453 12.973 1.00 97.44 115 GLN A O 1
ATOM 914 N N . ALA A 1 116 ? -12.180 -4.779 11.781 1.00 95.50 116 ALA A N 1
ATOM 915 C CA . ALA A 1 116 ? -11.910 -3.884 12.898 1.00 95.50 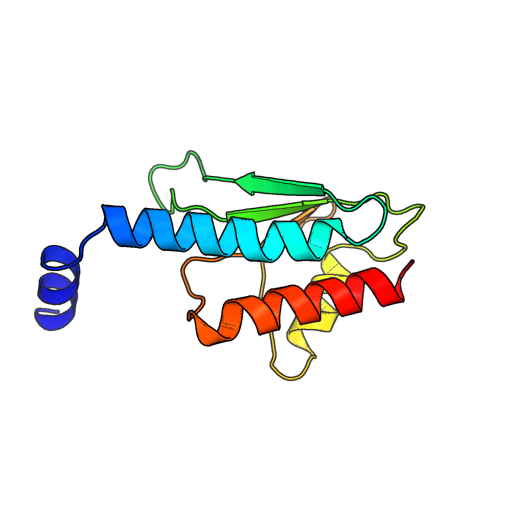116 ALA A CA 1
ATOM 916 C C . ALA A 1 116 ? -12.849 -2.664 12.963 1.00 95.50 116 ALA A C 1
ATOM 918 O O . ALA A 1 116 ? -12.614 -1.782 13.792 1.00 95.50 116 ALA A O 1
ATOM 919 N N . VAL A 1 117 ? -13.864 -2.588 12.092 1.00 91.44 117 VAL A N 1
ATOM 920 C CA . VAL A 1 117 ? -14.918 -1.552 12.127 1.00 91.44 117 VAL A CA 1
ATOM 921 C C . VAL A 1 117 ? -15.830 -1.753 13.340 1.00 91.44 117 VAL A C 1
ATOM 923 O O . VAL A 1 117 ? -16.221 -2.913 13.593 1.00 91.44 117 VAL A O 1
#

Secondary structure (DSSP, 8-state):
-HHHHHHHHTS-HHHHHHHHHHHHHHHHHHHTTSTT-EEEEEE--SSS---EEEEEE--TTTS---HHHHHHHHHTSSS----EE-SS-EEEE-TT--GGGHHHHHHHHHHHHHTT-

pLDDT: mean 96.4, std 3.5, range [80.44, 98.81]

Foldseek 3Di:
DVVVVVCVVPDPVVVLQVQLVVLLVVLQVLQPVQPFKHKDWDADPDPPRRHTKIKIFGDCVRQVDFLVRLQVQQCPDVVRDHFDDDRGITIGGRNPDDPVCSVVVSVSSNVNSNVRD

Sequence (117 aa):
MYAALKSYLERDHKKEWEEWLQRAKLIGAQLETVQTVKTETHIDPGPANAFPSLDVVWDFSKVKIKPQEVLAALKNGTPSIVANGNDKKLNIGVVLLRPDQVDVVAKRVKEVLQQAV